Protein AF-A0A2D8NN40-F1 (afdb_monomer_lite)

Foldseek 3Di:
DDDDDDWDFDWDDDPNDTRRPGTPPQWAQAPNDTDHQVVLQVQLCVLFVQWDGKAKHDLDHNAEIEIEIEGDVVRDPDDPVVSVVVSFVSSCVVVVHPGYKYFYDHVVQFDADPVRHGDNVVVSVCQVVLNRCGPDIDPGDHRDPPDD

Structure (mmCIF, N/CA/C/O backbone):
data_AF-A0A2D8NN40-F1
#
_entry.id   AF-A0A2D8NN40-F1
#
loop_
_atom_site.group_PDB
_atom_site.id
_atom_site.type_symbol
_atom_site.label_atom_id
_atom_site.label_alt_id
_atom_site.label_comp_id
_atom_site.label_asym_id
_atom_site.label_entity_id
_atom_site.label_seq_id
_atom_site.pdbx_PDB_ins_code
_atom_site.Cartn_x
_atom_site.Cartn_y
_atom_site.Cartn_z
_atom_site.occupancy
_atom_site.B_iso_or_equiv
_atom_site.auth_seq_id
_atom_site.auth_comp_id
_atom_site.auth_asym_id
_atom_site.auth_atom_id
_atom_site.pdbx_PDB_model_num
ATOM 1 N N . PRO A 1 1 ? 12.636 -34.128 -2.731 1.00 34.22 1 PRO A N 1
ATOM 2 C CA . PRO A 1 1 ? 13.629 -33.313 -3.473 1.00 34.22 1 PRO A CA 1
ATOM 3 C C . PRO A 1 1 ? 13.048 -31.946 -3.887 1.00 34.22 1 PRO A C 1
ATOM 5 O O . PRO A 1 1 ? 12.308 -31.845 -4.862 1.00 34.22 1 PRO A O 1
ATOM 8 N N . MET A 1 2 ? 13.333 -30.906 -3.093 1.00 30.39 2 MET A N 1
ATOM 9 C CA . MET A 1 2 ? 12.904 -29.524 -3.343 1.00 30.39 2 MET A CA 1
ATOM 10 C C . MET A 1 2 ? 13.614 -28.964 -4.583 1.00 30.39 2 MET A C 1
ATOM 12 O O . MET A 1 2 ? 14.841 -28.893 -4.625 1.00 30.39 2 MET A O 1
ATOM 16 N N . LYS A 1 3 ? 12.843 -28.568 -5.602 1.00 30.02 3 LYS A N 1
ATOM 17 C CA . LYS A 1 3 ? 13.363 -27.847 -6.770 1.00 30.02 3 LYS A CA 1
ATOM 18 C C . LYS A 1 3 ? 13.774 -26.436 -6.344 1.00 30.02 3 LYS A C 1
ATOM 20 O O . LYS A 1 3 ? 12.952 -25.670 -5.849 1.00 30.02 3 LYS A O 1
ATOM 25 N N . ALA A 1 4 ? 15.042 -26.100 -6.562 1.00 35.88 4 ALA A N 1
ATOM 26 C CA . ALA A 1 4 ? 15.578 -24.762 -6.361 1.00 35.88 4 ALA A CA 1
ATOM 27 C C . ALA A 1 4 ? 14.834 -23.751 -7.252 1.00 35.88 4 ALA A C 1
ATOM 29 O O . ALA A 1 4 ? 14.920 -23.799 -8.481 1.00 35.88 4 ALA A O 1
ATOM 30 N N . ALA A 1 5 ? 14.094 -22.832 -6.632 1.00 35.44 5 ALA A N 1
ATOM 31 C CA . ALA A 1 5 ? 13.450 -21.730 -7.328 1.00 35.44 5 ALA A CA 1
ATOM 32 C C . ALA A 1 5 ? 14.521 -20.708 -7.740 1.00 35.44 5 ALA A C 1
ATOM 34 O O . ALA A 1 5 ? 14.977 -19.903 -6.929 1.00 35.44 5 ALA A O 1
ATOM 35 N N . ARG A 1 6 ? 14.932 -20.734 -9.011 1.00 36.28 6 ARG A N 1
ATOM 36 C CA . ARG A 1 6 ? 15.748 -19.662 -9.593 1.00 36.28 6 ARG A CA 1
ATOM 37 C C . ARG A 1 6 ? 14.922 -18.369 -9.607 1.00 36.28 6 ARG A C 1
ATOM 39 O O . ARG A 1 6 ? 13.770 -18.350 -10.048 1.00 36.28 6 ARG A O 1
ATOM 46 N N . ASN A 1 7 ? 15.493 -17.304 -9.053 1.00 39.12 7 ASN A N 1
ATOM 47 C CA . ASN A 1 7 ? 14.887 -15.978 -9.005 1.00 39.12 7 ASN A CA 1
ATOM 48 C C . ASN A 1 7 ? 15.462 -15.150 -10.151 1.00 39.12 7 ASN A C 1
ATOM 50 O O . ASN A 1 7 ? 16.616 -14.740 -10.092 1.00 39.12 7 ASN A O 1
ATOM 54 N N . TYR A 1 8 ? 14.659 -14.934 -11.189 1.00 39.56 8 TYR A N 1
ATOM 55 C CA . TYR A 1 8 ? 15.012 -14.077 -12.314 1.00 39.56 8 TYR A CA 1
ATOM 56 C C . TYR A 1 8 ? 14.520 -12.653 -12.024 1.00 39.56 8 TYR A C 1
ATOM 58 O O . TYR A 1 8 ? 13.339 -12.439 -11.737 1.00 39.56 8 TYR A O 1
ATOM 66 N N . CYS A 1 9 ? 15.439 -11.692 -12.054 1.00 35.41 9 CYS A N 1
ATOM 67 C CA . CYS A 1 9 ? 15.133 -10.265 -12.071 1.00 35.41 9 CYS A CA 1
ATOM 68 C C . CYS A 1 9 ? 15.255 -9.783 -13.517 1.00 35.41 9 CYS A C 1
ATOM 70 O O . CYS A 1 9 ? 16.209 -10.155 -14.198 1.00 35.41 9 CYS A O 1
ATOM 72 N N . THR A 1 10 ? 14.319 -8.957 -13.972 1.00 45.50 10 THR A N 1
ATOM 73 C CA . THR A 1 10 ? 14.486 -8.205 -15.217 1.00 45.50 10 THR A CA 1
ATOM 74 C C . THR A 1 10 ? 15.433 -7.055 -14.908 1.00 45.50 10 THR A C 1
ATOM 76 O O . THR A 1 10 ? 15.272 -6.379 -13.889 1.00 45.50 10 THR A O 1
ATOM 79 N N . ALA A 1 11 ? 16.470 -6.885 -15.718 1.00 45.59 11 ALA A N 1
ATOM 80 C CA . ALA A 1 11 ? 17.392 -5.779 -15.563 1.00 45.59 11 ALA A CA 1
ATOM 81 C C . ALA A 1 11 ? 17.831 -5.256 -16.930 1.00 45.59 11 ALA A C 1
ATOM 83 O O . ALA A 1 11 ? 18.057 -6.044 -17.847 1.00 45.59 11 ALA A O 1
ATOM 84 N N . ALA A 1 12 ? 17.919 -3.937 -17.055 1.00 45.72 12 ALA A N 1
ATOM 85 C CA . ALA A 1 12 ? 18.441 -3.245 -18.222 1.00 45.72 12 ALA A CA 1
ATOM 86 C C . ALA A 1 12 ? 19.842 -2.710 -17.898 1.00 45.72 12 ALA A C 1
ATOM 88 O O . ALA A 1 12 ? 20.079 -2.240 -16.787 1.00 45.72 12 ALA A O 1
ATOM 89 N N . PHE A 1 13 ? 20.766 -2.795 -18.853 1.00 39.00 13 PHE A N 1
ATOM 90 C CA . PHE A 1 13 ? 22.062 -2.126 -18.764 1.00 39.00 13 PHE A CA 1
ATOM 91 C C . PHE A 1 13 ? 21.968 -0.776 -19.472 1.00 39.00 13 PHE A C 1
ATOM 93 O O . PHE A 1 13 ? 21.621 -0.737 -20.653 1.00 39.00 13 PHE A O 1
ATOM 100 N N . LEU A 1 14 ? 22.292 0.304 -18.766 1.00 41.16 14 LEU A N 1
ATOM 101 C CA . LEU A 1 14 ? 22.484 1.636 -19.339 1.00 41.16 14 LEU A CA 1
ATOM 102 C C . LEU A 1 14 ? 23.793 2.192 -18.768 1.00 41.16 14 LEU A C 1
ATOM 104 O O . LEU A 1 14 ? 24.027 2.078 -17.570 1.00 41.16 14 LEU A O 1
ATOM 108 N N . ASP A 1 15 ? 24.681 2.690 -19.629 1.00 43.00 15 ASP A N 1
ATOM 109 C CA . ASP A 1 15 ? 25.957 3.326 -19.254 1.00 43.00 15 ASP A CA 1
ATOM 110 C C . ASP A 1 15 ? 26.834 2.551 -18.246 1.00 43.00 15 ASP A C 1
ATOM 112 O O . ASP A 1 15 ? 27.536 3.123 -17.419 1.00 43.00 15 ASP A O 1
ATOM 116 N N . GLY A 1 16 ? 26.829 1.216 -18.331 1.00 50.41 16 GLY A N 1
ATOM 117 C CA . GLY A 1 16 ? 27.644 0.350 -17.471 1.00 50.41 16 GLY A CA 1
ATOM 118 C C . GLY A 1 16 ? 27.022 0.019 -16.110 1.00 50.41 16 GLY A C 1
ATOM 119 O O . GLY A 1 16 ? 27.623 -0.738 -15.348 1.00 50.41 16 GLY A O 1
ATOM 120 N N . GLU A 1 17 ? 25.808 0.496 -15.829 1.00 35.69 17 GLU A N 1
ATOM 121 C CA . GLU A 1 17 ? 25.074 0.207 -14.596 1.00 35.69 17 GLU A CA 1
ATOM 122 C C . GLU A 1 17 ? 23.866 -0.716 -14.841 1.00 35.69 17 GLU A C 1
ATOM 124 O O . GLU A 1 17 ? 23.180 -0.649 -15.865 1.00 35.69 17 GLU A O 1
ATOM 129 N N . LEU A 1 18 ? 23.621 -1.627 -13.890 1.00 42.78 18 LEU A N 1
ATOM 130 C CA . LEU A 1 18 ? 22.531 -2.605 -13.932 1.00 42.78 18 LEU A CA 1
ATOM 131 C C . LEU A 1 18 ? 21.276 -2.037 -13.256 1.00 42.78 18 LEU A C 1
ATOM 133 O O . LEU A 1 18 ? 21.161 -2.037 -12.028 1.00 42.78 18 LEU A O 1
ATOM 137 N N . TYR A 1 19 ? 20.288 -1.648 -14.053 1.00 45.50 19 TYR A N 1
ATOM 138 C CA . TYR A 1 19 ? 18.987 -1.190 -13.578 1.00 45.50 19 TYR A CA 1
ATOM 139 C C . TYR A 1 19 ? 18.046 -2.381 -13.430 1.00 45.50 19 TYR A C 1
ATOM 141 O O . TYR A 1 19 ? 17.581 -2.936 -14.419 1.00 45.50 19 TYR A O 1
ATOM 149 N N . VAL A 1 20 ? 17.743 -2.799 -12.200 1.00 49.88 20 VAL A N 1
ATOM 150 C CA . VAL A 1 20 ? 16.759 -3.866 -11.945 1.00 49.88 20 VAL A CA 1
ATOM 151 C C . VAL A 1 20 ? 15.345 -3.309 -12.145 1.00 49.88 20 VAL A C 1
ATOM 153 O O . VAL A 1 20 ? 14.817 -2.640 -11.263 1.00 49.88 20 VAL A O 1
ATOM 156 N N . THR A 1 21 ? 14.708 -3.619 -13.275 1.00 49.00 21 THR A N 1
ATOM 157 C CA . THR A 1 21 ? 13.381 -3.114 -13.688 1.00 49.00 21 THR A CA 1
ATOM 158 C C . THR A 1 21 ? 12.205 -3.921 -13.118 1.00 49.00 21 THR A C 1
ATOM 160 O O . THR A 1 21 ? 11.082 -3.851 -13.605 1.00 49.00 21 THR A O 1
ATOM 163 N N . GLY A 1 22 ? 12.438 -4.675 -12.043 1.00 46.22 22 GLY A N 1
ATOM 164 C CA . GLY A 1 22 ? 11.414 -5.457 -11.348 1.00 46.22 22 GLY A CA 1
ATOM 165 C C . GLY A 1 22 ? 11.564 -6.965 -11.550 1.00 46.22 22 GLY A C 1
ATOM 166 O O . GLY A 1 22 ? 12.142 -7.454 -12.522 1.00 46.22 22 GLY A O 1
ATOM 167 N N . ARG A 1 23 ? 11.084 -7.736 -10.570 1.00 52.59 23 ARG A N 1
ATOM 168 C CA . ARG A 1 23 ? 11.070 -9.201 -10.623 1.00 52.59 23 ARG A CA 1
ATOM 169 C C . ARG A 1 23 ? 9.891 -9.656 -11.473 1.00 52.59 23 ARG A C 1
ATOM 171 O O . ARG A 1 23 ? 8.762 -9.270 -11.200 1.00 52.59 23 ARG A O 1
ATOM 178 N N . LEU A 1 24 ? 10.143 -10.576 -12.404 1.00 41.94 24 LEU A N 1
ATOM 179 C CA . LEU A 1 24 ? 9.131 -11.225 -13.255 1.00 41.94 24 LEU A CA 1
ATOM 180 C C . LEU A 1 24 ? 7.980 -11.886 -12.454 1.00 41.94 24 LEU A C 1
ATOM 182 O O . LEU A 1 24 ? 6.966 -12.264 -13.024 1.00 41.94 24 LEU A O 1
ATOM 186 N N . LYS A 1 25 ? 8.147 -12.057 -11.135 1.00 53.97 25 LYS A N 1
ATOM 187 C CA . LYS A 1 25 ? 7.192 -12.700 -10.221 1.00 53.97 25 LYS A CA 1
ATOM 188 C C . LYS A 1 25 ? 6.239 -11.740 -9.494 1.00 53.97 25 LYS A C 1
ATOM 190 O O . LYS A 1 25 ? 5.379 -12.237 -8.780 1.00 53.97 25 LYS A O 1
ATOM 195 N N . ASP A 1 26 ? 6.384 -10.422 -9.651 1.00 62.94 26 ASP A N 1
ATOM 196 C CA . ASP A 1 26 ? 5.588 -9.439 -8.894 1.00 62.94 26 ASP A CA 1
ATOM 197 C C . ASP A 1 26 ? 4.521 -8.726 -9.752 1.00 62.94 26 ASP A C 1
ATOM 199 O O . ASP A 1 26 ? 3.921 -7.766 -9.288 1.00 62.94 26 ASP A O 1
ATOM 203 N N . VAL A 1 27 ? 4.274 -9.159 -10.995 1.00 78.00 27 VAL A N 1
ATOM 204 C CA . VAL A 1 27 ? 3.197 -8.602 -11.836 1.00 78.00 27 VAL A CA 1
ATOM 205 C C . VAL A 1 27 ? 1.853 -9.175 -11.392 1.00 78.00 27 VAL A C 1
ATOM 207 O O . VAL A 1 27 ? 1.680 -10.391 -11.351 1.00 78.00 27 VAL A O 1
ATOM 210 N N . ILE A 1 28 ? 0.902 -8.294 -11.101 1.00 81.88 28 ILE A N 1
ATOM 211 C CA . ILE A 1 28 ? -0.492 -8.642 -10.829 1.00 81.88 28 ILE A CA 1
ATOM 212 C C . ILE A 1 28 ? -1.198 -8.799 -12.175 1.00 81.88 28 ILE A C 1
ATOM 214 O O . ILE A 1 28 ? -1.164 -7.882 -12.996 1.00 81.88 28 ILE A O 1
ATOM 218 N N . ILE A 1 29 ? -1.826 -9.951 -12.416 1.00 81.81 29 ILE A N 1
ATOM 219 C CA . ILE A 1 29 ? -2.579 -10.196 -13.651 1.00 81.81 29 ILE A CA 1
ATOM 220 C C . ILE A 1 29 ? -4.064 -10.098 -13.325 1.00 81.81 29 ILE A C 1
ATOM 222 O O . ILE A 1 29 ? -4.672 -11.042 -12.824 1.00 81.81 29 ILE A O 1
ATOM 226 N N . LEU A 1 30 ? -4.662 -8.955 -13.651 1.00 82.25 30 LEU A N 1
ATOM 227 C CA . LEU A 1 30 ? -6.066 -8.681 -13.376 1.00 82.25 30 LEU A CA 1
ATOM 228 C C . LEU A 1 30 ? -6.829 -8.531 -14.689 1.00 82.25 30 LEU A C 1
ATOM 230 O O . LEU A 1 30 ? -6.554 -7.626 -15.476 1.00 82.25 30 LEU A O 1
ATOM 234 N N . ARG A 1 31 ? -7.786 -9.433 -14.944 1.00 78.94 31 ARG A N 1
ATOM 235 C CA . ARG A 1 31 ? -8.612 -9.437 -16.172 1.00 78.94 31 ARG A CA 1
ATOM 236 C C . ARG A 1 31 ? -7.780 -9.367 -17.469 1.00 78.94 31 ARG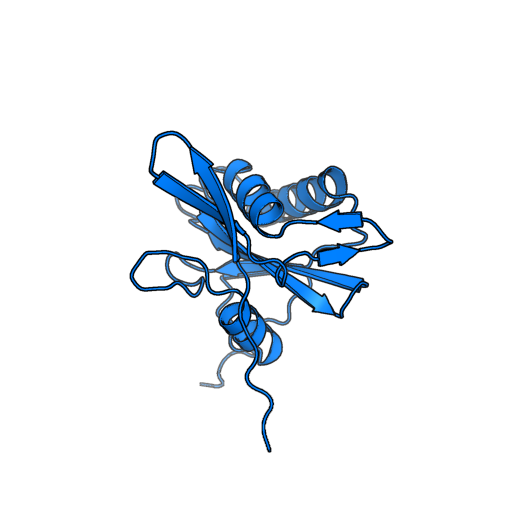 A C 1
ATOM 238 O O . ARG A 1 31 ? -8.142 -8.671 -18.412 1.00 78.94 31 ARG A O 1
ATOM 245 N N . GLY A 1 32 ? -6.643 -10.066 -17.505 1.00 78.94 32 GLY A N 1
ATOM 246 C CA . GLY A 1 32 ? -5.743 -10.092 -18.665 1.00 78.94 32 GLY A CA 1
ATOM 247 C C . GLY A 1 32 ? -4.847 -8.857 -18.822 1.00 78.94 32 GLY A C 1
ATOM 248 O O . GLY A 1 32 ? -4.155 -8.745 -19.831 1.00 78.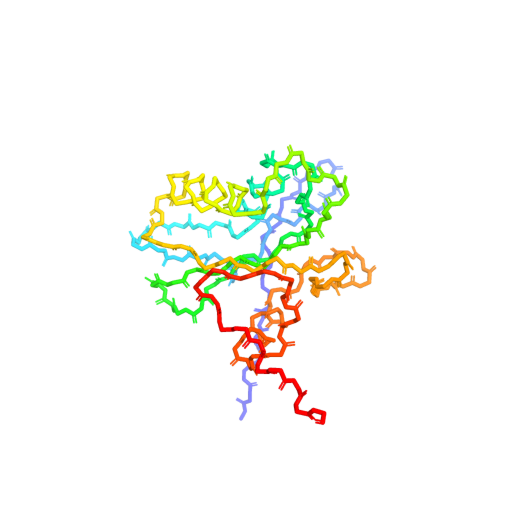94 32 GLY A O 1
ATOM 249 N N . ARG A 1 33 ? -4.829 -7.942 -17.842 1.00 82.69 33 ARG A N 1
ATOM 250 C CA . ARG A 1 33 ? -3.914 -6.795 -17.797 1.00 82.69 33 ARG A CA 1
ATOM 251 C C . ARG A 1 33 ? -2.813 -7.024 -16.773 1.00 82.69 33 ARG A C 1
ATOM 253 O O . ARG A 1 33 ? -3.077 -7.483 -15.664 1.00 82.69 33 ARG A O 1
ATOM 260 N N . ASN A 1 34 ? -1.596 -6.652 -17.154 1.00 87.31 34 ASN A N 1
ATOM 261 C CA . ASN A 1 34 ? -0.441 -6.636 -16.267 1.00 87.31 34 ASN A CA 1
ATOM 262 C C . ASN A 1 34 ? -0.437 -5.325 -15.482 1.00 87.31 34 ASN A C 1
ATOM 264 O O . ASN A 1 34 ? -0.394 -4.250 -16.077 1.00 87.31 34 ASN A O 1
ATOM 268 N N . ILE A 1 35 ? -0.481 -5.423 -14.159 1.00 89.00 35 ILE A N 1
ATOM 269 C CA . ILE A 1 35 ? -0.405 -4.295 -13.237 1.00 89.00 35 ILE A CA 1
ATOM 270 C C . ILE A 1 35 ? 0.864 -4.465 -12.409 1.00 89.00 35 ILE A C 1
ATOM 272 O O . ILE A 1 35 ? 1.064 -5.496 -11.762 1.00 89.00 35 ILE A O 1
ATOM 276 N N . HIS A 1 36 ? 1.737 -3.461 -12.439 1.00 91.00 36 HIS A N 1
ATOM 277 C CA . HIS A 1 36 ? 2.948 -3.452 -11.630 1.00 91.00 36 HIS A CA 1
ATOM 278 C C . HIS A 1 36 ? 2.632 -2.827 -10.266 1.00 91.00 36 HIS A C 1
ATOM 280 O O . HIS A 1 36 ? 2.229 -1.666 -10.209 1.00 91.00 36 HIS A O 1
ATOM 286 N N . PRO A 1 37 ? 2.821 -3.547 -9.147 1.00 92.19 37 PRO A N 1
ATOM 287 C CA . PRO A 1 37 ? 2.549 -3.012 -7.816 1.00 92.19 37 PRO A CA 1
ATOM 288 C C . PRO A 1 37 ? 3.294 -1.712 -7.505 1.00 92.19 37 PRO A C 1
ATOM 290 O O . PRO A 1 37 ? 2.773 -0.868 -6.790 1.00 92.19 37 PRO A O 1
ATOM 293 N N . GLN A 1 38 ? 4.498 -1.536 -8.059 1.00 90.88 38 GLN A N 1
ATOM 294 C CA . GLN A 1 38 ? 5.288 -0.313 -7.897 1.00 90.88 38 GLN A CA 1
ATOM 295 C C . GLN A 1 38 ? 4.572 0.925 -8.451 1.00 90.88 38 GLN A C 1
ATOM 297 O O . GLN A 1 38 ? 4.751 2.020 -7.916 1.00 90.88 38 GLN A O 1
ATOM 302 N N . ASP A 1 39 ? 3.769 0.754 -9.503 1.00 94.31 39 ASP A N 1
ATOM 303 C CA . ASP A 1 39 ? 3.005 1.844 -10.105 1.00 94.31 39 ASP A CA 1
ATOM 304 C C . ASP A 1 39 ? 1.859 2.260 -9.179 1.00 94.31 39 ASP A C 1
ATOM 306 O O . ASP A 1 39 ? 1.626 3.454 -9.011 1.00 94.31 39 ASP A O 1
ATOM 310 N N . ILE A 1 40 ? 1.192 1.292 -8.531 1.00 95.94 40 ILE A N 1
ATOM 311 C CA . ILE A 1 40 ? 0.171 1.557 -7.502 1.00 95.94 40 ILE A CA 1
ATOM 312 C C . ILE A 1 40 ? 0.804 2.299 -6.323 1.00 95.94 40 ILE A C 1
ATOM 314 O O . ILE A 1 40 ? 0.282 3.329 -5.908 1.00 95.94 40 ILE A O 1
ATOM 318 N N . ASP A 1 41 ? 1.946 1.816 -5.824 1.00 95.69 41 ASP A N 1
ATOM 319 C CA . ASP A 1 41 ? 2.650 2.439 -4.695 1.00 95.69 41 ASP A CA 1
ATOM 320 C C . ASP A 1 41 ? 3.006 3.901 -5.001 1.00 95.69 41 ASP A C 1
ATOM 322 O O . ASP A 1 41 ? 2.804 4.790 -4.178 1.00 95.69 41 ASP A O 1
ATOM 326 N N . SER A 1 42 ? 3.512 4.148 -6.212 1.00 95.81 42 SER A N 1
ATOM 327 C CA . SER A 1 42 ? 3.960 5.471 -6.650 1.00 95.81 42 SER A CA 1
ATOM 328 C C . SER A 1 42 ? 2.788 6.414 -6.928 1.00 95.81 42 SER A C 1
ATOM 330 O O . SER A 1 42 ? 2.869 7.597 -6.607 1.00 95.81 42 SER A O 1
ATOM 332 N N . ALA A 1 43 ? 1.689 5.910 -7.500 1.00 97.38 43 ALA A N 1
ATOM 333 C CA . ALA A 1 43 ? 0.462 6.680 -7.690 1.00 97.38 43 ALA A CA 1
ATOM 334 C C . ALA A 1 43 ? -0.157 7.090 -6.347 1.00 97.38 43 ALA A C 1
ATOM 336 O O . ALA A 1 43 ? -0.541 8.244 -6.183 1.00 97.38 43 ALA A O 1
ATOM 337 N N . ALA A 1 44 ? -0.188 6.171 -5.379 1.00 97.75 44 ALA A N 1
ATOM 338 C CA . ALA A 1 44 ? -0.692 6.438 -4.039 1.00 97.75 44 ALA A CA 1
ATOM 339 C C . ALA A 1 44 ? 0.153 7.487 -3.301 1.00 97.75 44 ALA A C 1
ATOM 341 O O . ALA A 1 44 ? -0.388 8.465 -2.793 1.00 97.75 44 ALA A O 1
ATOM 342 N N . ALA A 1 45 ? 1.480 7.328 -3.298 1.00 96.94 45 ALA A N 1
ATOM 343 C CA . ALA A 1 45 ? 2.394 8.276 -2.657 1.00 96.94 45 ALA A CA 1
ATOM 344 C C . ALA A 1 45 ? 2.339 9.682 -3.285 1.00 96.94 45 ALA A C 1
ATOM 346 O O . ALA A 1 45 ? 2.548 10.681 -2.607 1.00 96.94 45 ALA A O 1
ATOM 347 N N . ALA A 1 46 ? 2.044 9.783 -4.585 1.00 97.44 46 ALA A N 1
ATOM 348 C CA . ALA A 1 46 ? 1.940 11.067 -5.276 1.00 97.44 46 ALA A CA 1
ATOM 349 C C . ALA A 1 46 ? 0.631 11.828 -4.987 1.00 97.44 46 ALA A C 1
ATOM 351 O O . ALA A 1 46 ? 0.540 13.010 -5.315 1.00 97.44 46 ALA A O 1
ATOM 352 N N . LEU A 1 47 ? -0.383 11.173 -4.409 1.00 97.25 47 LEU A N 1
ATOM 353 C CA . LEU A 1 47 ? -1.708 11.767 -4.217 1.00 97.25 47 LEU A CA 1
ATOM 354 C C . LEU A 1 47 ? -1.741 12.815 -3.097 1.00 97.25 47 LEU A C 1
ATOM 356 O O . LEU A 1 47 ? -2.520 13.768 -3.164 1.00 97.25 47 LEU A O 1
ATOM 360 N N . SER A 1 48 ? -0.925 12.631 -2.058 1.00 97.38 48 SER A N 1
ATOM 361 C CA . SER A 1 48 ? -0.904 13.493 -0.878 1.00 97.38 48 SER A CA 1
ATOM 362 C C . SER A 1 48 ? 0.474 13.474 -0.216 1.00 97.38 48 SER A C 1
ATOM 364 O O . SER A 1 48 ? 1.062 12.399 -0.105 1.00 97.38 48 SER A O 1
ATOM 366 N N . PRO A 1 49 ? 0.976 14.615 0.295 1.00 96.75 49 PRO A N 1
ATOM 367 C CA . PRO A 1 49 ? 2.216 14.647 1.075 1.00 96.75 49 PRO A CA 1
ATOM 368 C C . PRO A 1 49 ? 2.133 13.825 2.371 1.00 96.75 49 PRO A C 1
ATOM 370 O O . PRO A 1 49 ? 3.167 13.470 2.927 1.00 96.75 49 PRO A O 1
ATOM 373 N N . ALA A 1 50 ? 0.921 13.505 2.836 1.00 97.50 50 ALA A N 1
ATOM 374 C CA . ALA A 1 50 ? 0.690 12.637 3.983 1.00 97.50 50 ALA A CA 1
ATOM 375 C C . ALA A 1 50 ? 0.922 11.148 3.684 1.00 97.50 50 ALA A C 1
ATOM 377 O O . ALA A 1 50 ? 0.917 10.347 4.613 1.00 97.50 50 ALA A O 1
ATOM 378 N N . LEU A 1 51 ? 1.085 10.754 2.416 1.00 98.00 51 LEU A N 1
ATOM 379 C CA . LEU A 1 51 ? 1.254 9.362 2.002 1.00 98.00 51 LEU A CA 1
ATOM 380 C C . LEU A 1 51 ? 2.710 9.080 1.623 1.00 98.00 51 LEU A C 1
ATOM 382 O O . LEU A 1 51 ? 3.322 9.790 0.829 1.00 98.00 51 LEU A O 1
ATOM 386 N N . GLY A 1 52 ? 3.262 8.018 2.203 1.00 96.12 52 GLY A N 1
ATOM 387 C CA . GLY A 1 52 ? 4.666 7.648 2.066 1.00 96.12 52 GLY A CA 1
ATOM 388 C C . GLY A 1 52 ? 4.872 6.343 1.307 1.00 96.12 52 GLY A C 1
ATOM 389 O O . GLY A 1 52 ? 4.322 6.106 0.232 1.00 96.12 52 GLY A O 1
ATOM 390 N N . VAL A 1 53 ? 5.718 5.472 1.861 1.00 96.00 53 VAL A N 1
ATOM 391 C CA . VAL A 1 53 ? 6.057 4.202 1.215 1.00 96.00 53 VAL A CA 1
ATOM 392 C C . VAL A 1 53 ? 4.849 3.267 1.202 1.00 96.00 53 VAL A C 1
ATOM 394 O O . VAL A 1 53 ? 4.276 2.972 2.247 1.00 96.00 53 VAL A O 1
ATOM 397 N N . GLY A 1 54 ? 4.506 2.766 0.014 1.00 96.75 54 GLY A N 1
ATOM 398 C CA . GLY A 1 54 ? 3.436 1.796 -0.210 1.00 96.75 54 GLY A CA 1
ATOM 399 C C . GLY A 1 54 ? 3.930 0.368 -0.451 1.00 96.75 54 GLY A C 1
ATOM 400 O O . GLY A 1 54 ? 5.073 0.127 -0.851 1.00 96.75 54 GLY A O 1
ATOM 401 N N . ALA A 1 55 ? 3.044 -0.591 -0.204 1.00 96.38 55 ALA A N 1
ATOM 402 C CA . ALA A 1 55 ? 3.176 -1.983 -0.591 1.00 96.38 55 ALA A CA 1
ATOM 403 C C . ALA A 1 55 ? 1.840 -2.512 -1.128 1.00 96.38 55 ALA A C 1
ATOM 405 O O . ALA A 1 55 ? 1.002 -2.995 -0.366 1.00 96.38 55 ALA A O 1
ATOM 406 N N . ALA A 1 56 ? 1.675 -2.470 -2.445 1.00 95.75 56 ALA A N 1
ATOM 407 C CA . ALA A 1 56 ? 0.568 -3.097 -3.148 1.00 95.75 56 ALA A CA 1
ATOM 408 C C . ALA A 1 56 ? 0.827 -4.593 -3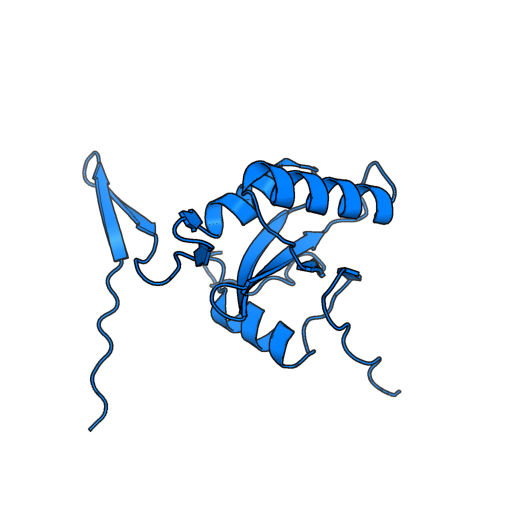.395 1.00 95.75 56 ALA A C 1
ATOM 410 O O . ALA A 1 56 ? 1.952 -5.003 -3.704 1.00 95.75 56 ALA A O 1
ATOM 411 N N . PHE A 1 57 ? -0.204 -5.425 -3.256 1.00 92.75 57 PHE A N 1
ATOM 412 C CA . PHE A 1 57 ? -0.150 -6.871 -3.505 1.00 92.75 57 PHE A CA 1
ATOM 413 C C . PHE A 1 57 ? -1.550 -7.470 -3.707 1.00 92.75 57 PHE A C 1
ATOM 415 O O . PHE A 1 57 ? -2.553 -6.891 -3.299 1.00 92.75 57 PHE A O 1
ATOM 422 N N . GLU A 1 58 ? -1.632 -8.660 -4.307 1.00 90.00 58 GLU A N 1
ATOM 423 C CA . GLU A 1 58 ? -2.885 -9.426 -4.356 1.00 90.00 58 GLU A CA 1
ATOM 424 C C . GLU A 1 58 ? -3.214 -10.038 -2.985 1.00 90.00 58 GLU A C 1
ATOM 426 O O . GLU A 1 58 ? -2.365 -10.687 -2.363 1.00 90.00 58 GLU A O 1
ATOM 431 N N . LEU A 1 59 ? -4.459 -9.864 -2.541 1.00 84.62 59 LEU A N 1
ATOM 432 C CA . LEU A 1 59 ? -5.067 -10.635 -1.452 1.00 84.62 59 LEU A CA 1
ATOM 433 C C . LEU A 1 59 ? -5.576 -11.979 -1.969 1.00 84.62 59 LEU A C 1
ATOM 435 O O . LEU A 1 59 ? -5.302 -13.021 -1.378 1.00 84.62 59 LEU A O 1
ATOM 439 N N . GLU A 1 60 ? -6.275 -11.932 -3.100 1.00 79.31 60 GLU A N 1
ATOM 440 C CA . GLU A 1 60 ? -6.844 -13.084 -3.783 1.00 79.31 60 GLU A CA 1
ATOM 441 C C . GLU A 1 60 ? -6.491 -12.999 -5.266 1.00 79.31 60 GLU A C 1
ATOM 443 O O . GLU A 1 60 ? -6.724 -11.974 -5.918 1.00 79.31 60 GLU A O 1
ATOM 448 N N . THR A 1 61 ? -5.881 -14.068 -5.778 1.00 73.94 61 THR A N 1
ATOM 449 C CA . THR A 1 61 ? -5.280 -14.098 -7.112 1.00 73.94 61 THR A CA 1
ATOM 450 C C . THR A 1 61 ? -6.294 -13.746 -8.193 1.00 73.94 61 THR A C 1
ATOM 452 O O . THR A 1 61 ? -7.323 -14.406 -8.329 1.00 73.94 61 THR A O 1
ATOM 455 N N . GLY A 1 62 ? -5.993 -12.706 -8.977 1.00 68.31 62 GLY A N 1
ATOM 456 C CA . GLY A 1 62 ? -6.848 -12.252 -10.073 1.00 68.31 62 GLY A CA 1
ATOM 457 C C . GLY A 1 62 ? -8.186 -11.634 -9.651 1.00 68.31 62 GLY A C 1
ATOM 458 O O . GLY A 1 62 ? -9.034 -11.410 -10.518 1.00 68.31 62 GLY A O 1
ATOM 459 N N . GLN A 1 63 ? -8.395 -11.355 -8.360 1.00 72.69 63 GLN A N 1
ATOM 460 C CA . GLN A 1 63 ? -9.656 -10.802 -7.860 1.00 72.69 63 GLN A CA 1
ATOM 461 C C . GLN A 1 63 ? -9.480 -9.522 -7.053 1.00 72.69 63 GLN A C 1
ATOM 463 O O . GLN A 1 63 ? -10.138 -8.525 -7.355 1.00 72.69 63 GLN A O 1
ATOM 468 N N . ARG A 1 64 ? -8.610 -9.532 -6.037 1.00 84.00 64 ARG A N 1
ATOM 469 C CA . ARG A 1 64 ? -8.582 -8.468 -5.028 1.00 84.00 64 ARG A CA 1
ATOM 470 C C . ARG A 1 64 ? -7.168 -7.991 -4.737 1.00 84.00 64 ARG A C 1
ATOM 472 O O . ARG A 1 64 ? -6.305 -8.787 -4.370 1.00 84.00 64 ARG A O 1
ATOM 479 N N . ILE A 1 65 ? -6.956 -6.684 -4.858 1.00 92.19 65 ILE A N 1
ATOM 480 C CA . ILE A 1 65 ? -5.690 -6.013 -4.547 1.00 92.19 65 ILE A CA 1
ATOM 481 C C . ILE A 1 65 ? -5.822 -5.303 -3.199 1.00 92.19 65 ILE A C 1
ATOM 483 O O . ILE A 1 65 ? -6.878 -4.756 -2.882 1.00 92.19 65 ILE A O 1
ATOM 487 N N . ALA A 1 66 ? -4.744 -5.307 -2.422 1.00 95.25 66 ALA A N 1
ATOM 488 C CA . ALA A 1 66 ? -4.574 -4.450 -1.261 1.00 95.25 66 ALA A CA 1
ATOM 489 C C . ALA A 1 66 ? -3.385 -3.509 -1.446 1.00 95.25 66 ALA A C 1
ATOM 491 O O . ALA A 1 66 ? -2.392 -3.876 -2.076 1.00 95.25 66 ALA A O 1
ATOM 492 N N . LEU A 1 67 ? -3.483 -2.333 -0.836 1.00 97.69 67 LEU A N 1
ATOM 493 C CA . LEU A 1 67 ? -2.402 -1.386 -0.625 1.00 97.69 67 LEU A CA 1
ATOM 494 C C . LEU A 1 67 ? -2.253 -1.147 0.878 1.00 97.69 67 LEU A C 1
ATOM 496 O O . LEU A 1 67 ? -3.191 -0.718 1.544 1.00 97.69 67 LEU A O 1
ATOM 500 N N . VAL A 1 68 ? -1.052 -1.382 1.399 1.00 98.00 68 VAL A N 1
ATOM 501 C CA . VAL A 1 68 ? -0.653 -0.875 2.717 1.00 98.00 68 VAL A CA 1
ATOM 502 C C . VAL A 1 68 ? 0.307 0.282 2.500 1.00 98.00 68 VAL A C 1
ATOM 504 O O . VAL A 1 68 ? 1.295 0.102 1.792 1.00 98.00 68 VAL A O 1
ATOM 507 N N . ILE A 1 69 ? 0.032 1.449 3.075 1.00 98.38 69 ILE A N 1
ATOM 508 C CA . ILE A 1 69 ? 0.819 2.662 2.838 1.00 98.38 69 ILE A CA 1
ATOM 509 C C . ILE A 1 69 ? 1.079 3.426 4.133 1.00 98.38 69 ILE A C 1
ATOM 511 O O . ILE A 1 69 ? 0.217 3.509 5.008 1.00 98.38 69 ILE A O 1
ATOM 515 N N . GLU A 1 70 ? 2.299 3.943 4.270 1.00 98.19 70 GLU A N 1
ATOM 516 C CA . GLU A 1 70 ? 2.666 4.819 5.382 1.00 98.19 70 GLU A CA 1
ATOM 517 C C . GLU A 1 70 ? 1.869 6.127 5.309 1.00 98.19 70 GLU A C 1
ATOM 519 O O . GLU A 1 70 ? 1.737 6.714 4.235 1.00 98.19 70 GLU A O 1
ATOM 524 N N . TYR A 1 71 ? 1.357 6.570 6.452 1.00 98.31 71 TYR A N 1
ATOM 525 C CA . TYR A 1 71 ? 0.541 7.765 6.601 1.00 98.31 71 TYR A CA 1
ATOM 526 C C . TYR A 1 71 ? 1.072 8.646 7.734 1.00 98.31 71 TYR A C 1
ATOM 528 O O . TYR A 1 71 ? 1.338 8.155 8.836 1.00 98.31 71 TYR A O 1
ATOM 536 N N . ASP A 1 72 ? 1.200 9.941 7.451 1.00 97.38 72 ASP A N 1
ATOM 537 C CA . ASP A 1 72 ? 1.551 10.980 8.414 1.00 97.38 72 ASP A CA 1
ATOM 538 C C . ASP A 1 72 ? 0.370 11.955 8.602 1.00 97.38 72 ASP A C 1
ATOM 540 O O . ASP A 1 72 ? 0.107 12.780 7.719 1.00 97.38 72 ASP A O 1
ATOM 544 N N . PRO A 1 73 ? -0.355 11.885 9.735 1.00 94.69 73 PRO A N 1
ATOM 545 C CA . PRO A 1 73 ? -1.495 12.759 9.992 1.00 94.69 73 PRO A CA 1
ATOM 546 C C . PRO A 1 73 ? -1.109 14.230 10.184 1.00 94.69 73 PRO A C 1
ATOM 548 O O . PRO A 1 73 ? -1.970 15.088 10.017 1.00 94.69 73 PRO A O 1
ATOM 551 N N . GLU A 1 74 ? 0.146 14.556 10.515 1.00 95.75 74 GLU A N 1
ATOM 552 C CA . GLU A 1 74 ? 0.582 15.954 10.664 1.00 95.75 74 GLU A CA 1
ATOM 553 C C . GLU A 1 74 ? 0.712 16.658 9.308 1.00 95.75 74 GLU A C 1
ATOM 555 O O . GLU A 1 74 ? 0.561 17.876 9.209 1.00 95.75 74 GLU A O 1
ATOM 560 N N . LEU A 1 75 ? 0.958 15.882 8.252 1.00 95.62 75 LEU A N 1
ATOM 561 C CA . LEU A 1 75 ? 1.021 16.355 6.870 1.00 95.62 75 LEU A CA 1
ATOM 562 C C . LEU A 1 75 ? -0.335 16.267 6.158 1.00 95.62 75 LEU A C 1
ATOM 564 O O . LEU A 1 75 ? -0.458 16.693 5.005 1.00 95.62 75 LEU A O 1
ATOM 568 N N . ALA A 1 76 ? -1.355 15.717 6.822 1.00 92.38 76 ALA A N 1
ATOM 569 C CA . ALA A 1 76 ? -2.699 15.636 6.281 1.00 92.38 76 ALA A CA 1
ATOM 570 C C . ALA A 1 76 ? -3.353 17.026 6.286 1.00 92.38 76 ALA A C 1
ATOM 572 O O . ALA A 1 76 ? -3.600 17.628 7.328 1.00 92.38 76 ALA A O 1
ATOM 573 N N . GLY A 1 77 ? -3.643 17.546 5.093 1.00 92.56 77 GLY A N 1
ATOM 574 C CA . GLY A 1 77 ? -4.373 18.806 4.906 1.00 92.56 77 GLY A CA 1
ATOM 575 C C . GLY A 1 77 ? -5.896 18.641 4.857 1.00 92.56 77 GLY A C 1
ATOM 576 O O . GLY A 1 77 ? -6.604 19.608 4.588 1.00 92.56 77 GLY A O 1
ATOM 577 N N . GLU A 1 78 ? -6.398 17.422 5.057 1.00 95.50 78 GLU A N 1
ATOM 57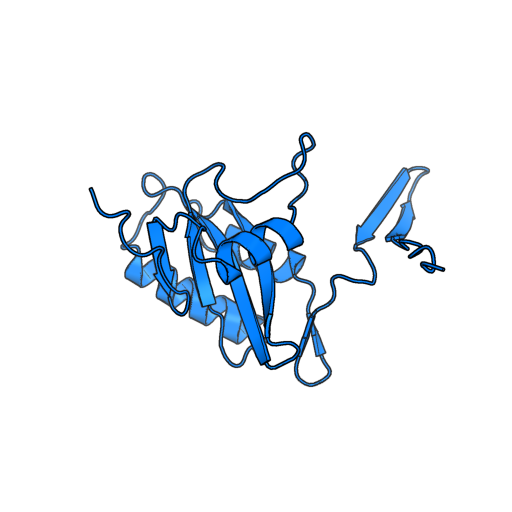8 C CA . GLU A 1 78 ? -7.808 17.052 4.921 1.00 95.50 78 GLU A CA 1
ATOM 579 C C . GLU A 1 78 ? -8.171 15.899 5.879 1.00 95.50 78 GLU A C 1
ATOM 581 O O . GLU A 1 78 ? -7.269 15.210 6.365 1.00 95.50 78 GLU A O 1
ATOM 586 N N . PRO A 1 79 ? -9.469 15.671 6.163 1.00 97.06 79 PRO A N 1
ATOM 587 C CA . PRO A 1 79 ? -9.916 14.511 6.931 1.00 97.06 79 PRO A CA 1
ATOM 588 C C . PRO A 1 79 ? -9.476 13.191 6.288 1.00 97.06 79 PRO A C 1
ATOM 590 O O . PRO A 1 79 ? -9.490 13.043 5.064 1.00 97.06 79 PRO A O 1
ATOM 593 N N . VAL A 1 80 ? -9.122 12.209 7.118 1.00 96.62 80 VAL A N 1
ATOM 594 C CA . VAL A 1 80 ? -8.598 10.918 6.647 1.00 96.62 80 VAL A CA 1
ATOM 595 C C . VAL A 1 80 ? -9.615 10.146 5.809 1.00 96.62 80 VAL A C 1
ATOM 597 O O . VAL A 1 80 ? -9.235 9.464 4.863 1.00 96.62 80 VAL A O 1
ATOM 600 N N . GLU A 1 81 ? -10.905 10.293 6.103 1.00 96.25 81 GLU A N 1
ATOM 601 C CA . GLU A 1 81 ? -11.998 9.695 5.338 1.00 96.25 81 GLU A CA 1
ATOM 602 C C . GLU A 1 81 ? -12.001 10.224 3.899 1.00 96.25 81 GLU A C 1
ATOM 604 O O . GLU A 1 81 ? -12.046 9.446 2.951 1.00 96.25 81 GLU A O 1
ATOM 609 N N . THR A 1 82 ? -11.841 11.540 3.732 1.00 97.19 82 THR A N 1
ATOM 610 C CA . THR A 1 82 ? -11.765 12.194 2.419 1.00 97.19 82 THR A CA 1
ATOM 611 C C . THR A 1 82 ? -10.506 11.785 1.654 1.00 97.19 82 THR A C 1
ATOM 613 O O . THR A 1 82 ? -10.564 11.544 0.448 1.00 97.19 82 THR A O 1
ATOM 616 N N . LEU A 1 83 ? -9.366 11.661 2.344 1.00 97.44 83 LEU A N 1
ATOM 617 C CA . LEU A 1 83 ? -8.129 11.163 1.740 1.00 97.44 83 LEU A CA 1
ATOM 618 C C . LEU A 1 83 ? -8.282 9.713 1.256 1.00 97.44 83 LEU A C 1
ATOM 620 O O . LEU A 1 83 ? -7.826 9.384 0.163 1.00 97.44 83 LEU A O 1
ATOM 624 N N . LEU A 1 84 ? -8.914 8.850 2.056 1.00 97.50 84 LEU A N 1
ATOM 625 C CA . LEU A 1 84 ? -9.151 7.445 1.722 1.00 97.50 84 LEU A CA 1
ATOM 626 C C . LEU A 1 84 ? -10.081 7.287 0.519 1.00 97.50 84 LEU A C 1
ATOM 628 O O . LEU A 1 84 ? -9.742 6.530 -0.386 1.00 97.50 84 LEU A O 1
ATOM 632 N N . GLU A 1 85 ? -11.189 8.030 0.475 1.00 96.88 85 GLU A N 1
ATOM 633 C CA . GLU A 1 85 ? -12.109 8.044 -0.672 1.00 96.88 85 GLU A CA 1
ATOM 634 C C . GLU A 1 85 ? -11.382 8.461 -1.956 1.00 96.88 85 GLU A C 1
ATOM 636 O O . GLU A 1 85 ? -11.417 7.751 -2.960 1.00 96.88 85 GLU A O 1
ATOM 641 N N . ARG A 1 86 ? -10.625 9.566 -1.910 1.00 97.31 86 ARG A N 1
ATOM 642 C CA . ARG A 1 86 ? -9.835 10.038 -3.058 1.00 97.31 86 ARG A CA 1
ATOM 643 C C . ARG A 1 86 ? -8.772 9.031 -3.490 1.00 97.31 86 ARG A C 1
ATOM 645 O O . ARG A 1 86 ? -8.514 8.891 -4.685 1.00 97.31 86 ARG A O 1
ATOM 652 N N . LEU A 1 87 ? -8.125 8.368 -2.533 1.00 97.62 87 LEU A N 1
ATOM 653 C CA . LEU A 1 87 ? -7.104 7.361 -2.804 1.00 97.62 87 LEU A CA 1
ATOM 654 C C . LEU A 1 87 ? -7.701 6.111 -3.448 1.00 97.62 87 LEU A C 1
ATOM 656 O O . LEU A 1 87 ? -7.131 5.595 -4.409 1.00 97.62 87 LEU A O 1
ATOM 660 N N . GLU A 1 88 ? -8.840 5.640 -2.950 1.00 97.00 88 GLU A N 1
ATOM 661 C CA . GLU A 1 88 ? -9.572 4.530 -3.552 1.00 97.00 88 GLU A CA 1
ATOM 662 C C . GLU A 1 88 ? -9.990 4.870 -4.987 1.00 97.00 88 GLU A C 1
ATOM 664 O O . GLU A 1 88 ? -9.644 4.124 -5.908 1.00 97.00 88 GLU A O 1
ATOM 669 N N . ASP A 1 89 ? -10.625 6.026 -5.194 1.00 97.25 89 ASP A N 1
ATOM 670 C CA . ASP A 1 89 ? -11.107 6.478 -6.501 1.00 97.25 89 ASP A CA 1
ATOM 671 C C . ASP A 1 89 ? -9.977 6.641 -7.529 1.00 97.25 89 ASP A C 1
ATOM 673 O O . ASP A 1 89 ? -10.101 6.168 -8.666 1.00 97.25 89 ASP A O 1
ATOM 677 N N . GLU A 1 90 ? -8.856 7.266 -7.147 1.00 97.62 90 GLU A N 1
ATOM 678 C CA . GLU A 1 90 ? -7.685 7.436 -8.019 1.00 97.62 90 GLU A CA 1
ATOM 679 C C . GLU A 1 90 ? -7.135 6.075 -8.456 1.00 97.62 90 GLU A C 1
ATOM 681 O O . GLU A 1 90 ? -6.928 5.837 -9.648 1.00 97.62 90 GLU A O 1
ATOM 686 N N . LEU A 1 91 ? -6.920 5.149 -7.517 1.00 96.38 91 LEU A N 1
ATOM 687 C CA . LEU A 1 91 ? -6.310 3.855 -7.824 1.00 96.38 91 LEU A CA 1
ATOM 688 C C . LEU A 1 91 ? -7.259 2.950 -8.619 1.00 96.38 91 LEU A C 1
ATOM 690 O O . LEU A 1 91 ? -6.831 2.292 -9.574 1.00 96.38 91 LEU A O 1
ATOM 694 N N . VAL A 1 92 ? -8.548 2.939 -8.273 1.00 94.81 92 VAL A N 1
ATOM 695 C CA . VAL A 1 92 ? -9.584 2.215 -9.018 1.00 94.81 92 VAL A CA 1
ATOM 696 C C . VAL A 1 92 ? -9.665 2.725 -10.449 1.00 94.81 92 VAL A C 1
ATOM 698 O O . VAL A 1 92 ? -9.605 1.922 -11.383 1.00 94.81 92 VAL A O 1
ATOM 701 N N . THR A 1 93 ? -9.723 4.042 -10.639 1.00 95.38 93 THR A N 1
ATOM 702 C CA . THR A 1 93 ? -9.855 4.657 -11.963 1.00 95.38 93 THR A CA 1
ATOM 703 C C . THR A 1 93 ? -8.597 4.439 -12.798 1.00 95.38 93 THR A C 1
ATOM 705 O O . THR A 1 93 ? -8.658 3.877 -13.897 1.00 95.38 93 THR A O 1
ATOM 708 N N . ARG A 1 94 ? -7.432 4.814 -12.262 1.00 95.50 94 ARG A N 1
ATOM 709 C CA . ARG A 1 94 ? -6.150 4.787 -12.975 1.00 95.50 94 ARG A CA 1
ATOM 710 C C . ARG A 1 94 ? -5.724 3.385 -13.385 1.00 95.50 94 ARG A C 1
ATOM 712 O O . ARG A 1 94 ? -5.214 3.192 -14.489 1.00 95.50 94 ARG A O 1
ATOM 719 N N . PHE A 1 95 ? -5.939 2.398 -12.517 1.00 92.50 95 PHE A N 1
ATOM 720 C CA . PHE A 1 95 ? -5.555 1.014 -12.789 1.00 92.50 95 PHE A CA 1
ATOM 721 C C . PHE A 1 95 ? -6.728 0.150 -13.267 1.00 92.50 95 PHE A C 1
ATOM 723 O O . PHE A 1 95 ? -6.522 -1.025 -13.574 1.00 92.50 95 PHE A O 1
ATOM 730 N N . SER A 1 96 ? -7.927 0.724 -13.425 1.00 91.00 96 SER A N 1
ATOM 731 C CA . SER A 1 96 ? -9.173 0.032 -13.801 1.00 91.00 96 SER A CA 1
ATOM 732 C C . SER A 1 96 ? -9.434 -1.204 -12.931 1.00 91.00 96 SER A C 1
ATOM 734 O O . SER A 1 96 ? -9.705 -2.303 -13.432 1.00 91.00 96 SER A O 1
ATOM 736 N N . LEU A 1 97 ? -9.277 -1.028 -11.620 1.00 89.88 97 LEU A N 1
ATOM 737 C CA . LEU A 1 97 ? -9.486 -2.078 -10.628 1.00 89.88 97 LEU A CA 1
ATOM 738 C C . LEU A 1 97 ? -10.989 -2.237 -10.360 1.00 89.88 97 LEU A C 1
ATOM 740 O O . LEU A 1 97 ? -11.729 -1.266 -10.453 1.00 89.88 97 LEU A O 1
ATOM 744 N N . PRO A 1 98 ? -11.478 -3.437 -10.018 1.00 87.62 98 PRO A N 1
ATOM 745 C CA . PRO A 1 98 ? -12.843 -3.592 -9.528 1.00 87.62 98 PRO A CA 1
ATOM 746 C C . PRO A 1 98 ? -13.017 -3.000 -8.124 1.00 87.62 98 PRO A C 1
ATOM 748 O O . PRO A 1 98 ? -14.090 -2.506 -7.809 1.00 87.62 98 PRO A O 1
ATOM 751 N N . ALA A 1 99 ? -11.978 -3.102 -7.293 1.00 89.25 99 ALA A N 1
ATOM 752 C CA . ALA A 1 99 ? -11.890 -2.564 -5.942 1.00 89.25 99 ALA A CA 1
ATOM 753 C C . ALA A 1 99 ? -10.426 -2.621 -5.479 1.00 89.25 99 ALA A C 1
ATOM 755 O O . ALA A 1 99 ? -9.637 -3.423 -6.000 1.00 89.25 99 ALA A O 1
ATOM 756 N N . ILE A 1 100 ? -10.084 -1.831 -4.463 1.00 94.00 100 ILE A N 1
ATOM 757 C CA . ILE A 1 100 ? -8.806 -1.919 -3.758 1.00 94.00 100 ILE A CA 1
ATOM 758 C C . ILE A 1 100 ? -9.036 -1.798 -2.253 1.00 94.00 100 ILE A C 1
ATOM 760 O O . ILE A 1 100 ? -9.783 -0.947 -1.795 1.00 94.00 100 ILE A O 1
ATOM 764 N N . ALA A 1 101 ? -8.426 -2.689 -1.475 1.00 95.44 101 ALA A N 1
ATOM 765 C CA . ALA A 1 101 ? -8.437 -2.588 -0.020 1.00 95.44 101 ALA A CA 1
ATOM 766 C C . ALA A 1 101 ? -7.250 -1.726 0.433 1.00 95.44 101 ALA A C 1
ATOM 768 O O . ALA A 1 101 ? -6.140 -1.915 -0.065 1.00 95.44 101 ALA A O 1
ATOM 769 N N . ILE A 1 102 ? -7.455 -0.793 1.359 1.00 97.69 102 ILE A N 1
ATOM 770 C CA . ILE A 1 102 ? -6.432 0.181 1.760 1.00 97.69 102 ILE A CA 1
ATOM 771 C C . ILE A 1 102 ? -6.208 0.097 3.266 1.00 97.69 102 ILE A C 1
ATOM 773 O O . ILE A 1 102 ? -7.159 0.061 4.042 1.00 97.69 102 ILE A O 1
ATOM 777 N N . GLY A 1 103 ? -4.944 0.077 3.679 1.00 97.75 103 GLY A N 1
ATOM 778 C CA . GLY A 1 103 ? -4.535 0.165 5.075 1.00 97.75 103 GLY A CA 1
ATOM 779 C C . GLY A 1 103 ? -3.486 1.248 5.267 1.00 97.75 103 GLY A C 1
ATOM 780 O O . GLY A 1 103 ? -2.392 1.154 4.710 1.00 97.75 103 GLY A O 1
ATOM 781 N N . LEU A 1 104 ? -3.804 2.252 6.078 1.00 98.12 104 LEU A N 1
ATOM 782 C CA . LEU A 1 104 ? -2.863 3.283 6.499 1.00 98.12 104 LEU A CA 1
ATOM 783 C C . LEU A 1 104 ? -2.103 2.786 7.727 1.00 98.12 104 LEU A C 1
ATOM 785 O O . LEU A 1 104 ? -2.720 2.329 8.688 1.00 98.12 104 LEU A O 1
ATOM 789 N N . VAL A 1 105 ? -0.778 2.875 7.713 1.00 97.81 105 VAL A N 1
ATOM 790 C CA . VAL A 1 105 ? 0.095 2.503 8.840 1.00 97.81 105 VAL A CA 1
ATOM 791 C C . VAL A 1 105 ? 0.987 3.677 9.220 1.00 97.81 105 VAL A C 1
ATOM 793 O O . VAL A 1 105 ? 1.212 4.573 8.412 1.00 97.81 105 VAL A O 1
ATOM 796 N N . SER A 1 106 ? 1.527 3.684 10.437 1.00 96.56 106 SER A N 1
ATOM 797 C CA . SER A 1 106 ? 2.511 4.697 10.827 1.00 96.56 106 SER A CA 1
ATOM 798 C C . SER A 1 106 ? 3.795 4.596 9.993 1.00 96.56 106 SER A C 1
ATOM 800 O O . SER A 1 106 ? 4.102 3.553 9.403 1.00 96.56 106 SER A O 1
ATOM 802 N N . ALA A 1 107 ? 4.581 5.675 9.967 1.00 93.00 107 ALA A N 1
ATOM 803 C CA . ALA A 1 107 ? 5.918 5.662 9.381 1.00 93.00 107 ALA A CA 1
ATOM 804 C C . ALA A 1 107 ? 6.756 4.507 9.962 1.00 93.00 107 ALA A C 1
ATOM 806 O O . ALA A 1 107 ? 6.841 4.327 11.176 1.00 93.00 107 ALA A O 1
ATOM 807 N N . GLY A 1 108 ? 7.368 3.695 9.098 1.00 93.00 108 GLY A N 1
ATOM 808 C CA . GLY A 1 108 ? 8.058 2.471 9.513 1.00 93.00 108 GLY A CA 1
ATOM 809 C C . GLY A 1 108 ? 7.208 1.201 9.425 1.00 93.00 108 GLY A C 1
ATOM 810 O O . GLY A 1 108 ? 7.779 0.111 9.421 1.00 93.00 108 GLY A O 1
ATOM 811 N N . GLY A 1 109 ? 5.881 1.319 9.314 1.00 93.50 109 GLY A N 1
ATOM 812 C CA . GLY A 1 109 ? 4.946 0.194 9.349 1.00 93.50 109 GLY A CA 1
ATOM 813 C C . GLY A 1 109 ? 5.013 -0.727 8.130 1.00 93.50 109 GLY A C 1
ATOM 814 O O . GLY A 1 109 ? 4.680 -1.907 8.233 1.00 93.50 109 GLY A O 1
ATOM 815 N N . VAL A 1 110 ? 5.497 -0.236 6.983 1.00 96.25 110 VAL A N 1
ATOM 816 C CA . VAL A 1 110 ? 5.676 -1.067 5.784 1.00 96.25 110 VAL A CA 1
ATOM 817 C C . VAL A 1 110 ? 6.995 -1.852 5.868 1.00 96.25 110 VAL A C 1
ATOM 819 O O . VAL A 1 110 ? 8.076 -1.250 5.918 1.00 96.25 110 VAL A O 1
ATOM 822 N N . PRO A 1 111 ? 6.963 -3.203 5.817 1.00 93.44 111 PRO A N 1
ATOM 823 C CA . PRO A 1 111 ? 8.172 -4.018 5.878 1.00 93.44 111 PRO A CA 1
ATOM 824 C C . PRO A 1 111 ? 9.155 -3.695 4.748 1.00 93.44 111 PRO A C 1
ATOM 826 O O . PRO A 1 111 ? 8.831 -3.814 3.564 1.00 93.44 111 PRO A O 1
ATOM 829 N N . ARG A 1 112 ? 10.399 -3.366 5.107 1.00 92.88 112 ARG A N 1
ATOM 830 C CA . ARG A 1 112 ? 11.486 -3.044 4.168 1.00 92.88 112 ARG A CA 1
ATOM 831 C C . ARG A 1 112 ? 12.744 -3.864 4.445 1.00 92.88 112 ARG A C 1
ATOM 833 O O . ARG A 1 112 ? 12.901 -4.472 5.503 1.00 92.88 112 ARG A O 1
ATOM 840 N N . THR A 1 113 ? 13.634 -3.948 3.461 1.00 87.38 113 THR A N 1
ATOM 841 C CA . THR A 1 113 ? 15.022 -4.372 3.686 1.00 87.38 113 THR A CA 1
ATOM 842 C C . THR A 1 113 ? 15.797 -3.253 4.392 1.00 87.38 113 THR A C 1
ATOM 844 O O . THR A 1 113 ? 15.371 -2.100 4.333 1.00 87.38 113 THR A O 1
ATOM 847 N N . PRO A 1 114 ? 16.974 -3.537 4.980 1.00 79.50 114 PRO A N 1
ATOM 848 C CA . PRO A 1 114 ? 17.854 -2.490 5.518 1.00 79.50 114 PRO A CA 1
ATOM 849 C C . PRO A 1 114 ? 18.231 -1.418 4.485 1.00 79.50 114 PRO A C 1
ATOM 851 O O . PRO A 1 114 ? 18.485 -0.273 4.824 1.00 79.50 114 PRO A O 1
ATOM 854 N N . THR A 1 115 ? 18.223 -1.788 3.204 1.00 79.69 115 THR A N 1
ATOM 855 C CA . THR A 1 115 ? 18.455 -0.899 2.058 1.00 79.69 115 THR A CA 1
ATOM 856 C C . THR A 1 115 ? 17.194 -0.177 1.565 1.00 79.69 115 THR A C 1
ATOM 858 O O . THR A 1 115 ? 17.192 0.361 0.463 1.00 79.69 115 THR A O 1
ATOM 861 N N . GLY A 1 116 ? 16.097 -0.216 2.326 1.00 82.06 116 GLY A N 1
ATOM 862 C CA . GLY A 1 116 ? 14.856 0.506 2.035 1.00 82.06 116 GLY A CA 1
ATOM 863 C C . GLY A 1 116 ? 13.921 -0.155 1.017 1.00 82.06 116 GLY A C 1
ATOM 864 O O . GLY A 1 116 ? 12.854 0.385 0.739 1.00 82.06 116 GLY A O 1
ATOM 865 N N . LYS A 1 117 ? 14.252 -1.334 0.469 1.00 86.44 117 LYS A N 1
ATOM 866 C CA . LYS A 1 117 ? 13.397 -1.998 -0.531 1.00 86.44 117 LYS A CA 1
ATOM 867 C C . LYS A 1 117 ? 12.161 -2.600 0.126 1.00 86.44 117 LYS A C 1
ATOM 869 O O . LYS A 1 117 ? 12.285 -3.407 1.048 1.00 86.44 117 LYS A O 1
ATOM 874 N N . VAL A 1 118 ? 10.984 -2.270 -0.398 1.00 91.44 118 VAL A N 1
ATOM 875 C CA . VAL A 1 118 ? 9.696 -2.807 0.063 1.00 91.44 118 VAL A CA 1
ATOM 876 C C . VAL A 1 118 ? 9.672 -4.337 -0.019 1.00 91.44 118 VAL A C 1
ATOM 878 O O . VAL A 1 118 ? 10.027 -4.938 -1.037 1.00 91.44 118 VAL A O 1
ATOM 881 N N . ARG A 1 119 ? 9.227 -4.983 1.063 1.00 90.88 119 ARG A N 1
ATOM 882 C CA . ARG A 1 119 ? 9.053 -6.434 1.181 1.00 90.88 119 ARG A CA 1
ATOM 883 C C . ARG A 1 119 ? 7.560 -6.777 1.219 1.00 90.88 119 ARG A C 1
ATOM 885 O O . ARG A 1 119 ? 6.974 -6.950 2.285 1.00 90.88 119 ARG A O 1
ATOM 892 N N . ARG A 1 120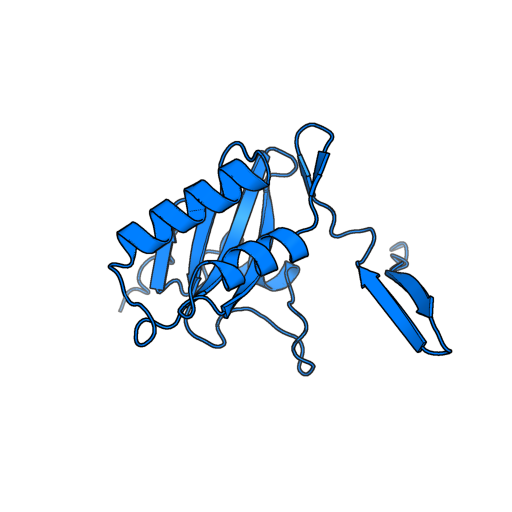 ? 6.968 -6.959 0.035 1.00 92.56 120 ARG A N 1
ATOM 893 C CA . ARG A 1 120 ? 5.530 -7.250 -0.144 1.00 92.56 120 ARG A CA 1
ATOM 894 C C . ARG A 1 120 ? 5.070 -8.564 0.485 1.00 92.56 120 ARG A C 1
ATOM 896 O O . ARG A 1 120 ? 4.000 -8.615 1.071 1.00 92.56 120 ARG A O 1
ATOM 903 N N . ALA A 1 121 ? 5.873 -9.627 0.398 1.00 90.12 121 ALA A N 1
ATOM 904 C CA . ALA A 1 121 ? 5.486 -10.929 0.948 1.00 90.12 121 ALA A CA 1
ATOM 905 C C . ALA A 1 121 ? 5.274 -10.901 2.482 1.00 90.12 121 ALA A C 1
ATOM 907 O O . ALA A 1 121 ? 4.233 -11.379 2.926 1.00 90.12 121 ALA A O 1
ATOM 908 N N . PRO A 1 122 ? 6.178 -10.310 3.289 1.00 91.88 122 PRO A N 1
ATOM 909 C CA . PRO A 1 122 ? 5.911 -10.039 4.702 1.00 91.88 122 PRO A CA 1
ATOM 910 C C . PRO A 1 122 ? 4.695 -9.148 4.954 1.00 91.88 122 PRO A C 1
ATOM 912 O O . PRO A 1 122 ? 3.907 -9.473 5.832 1.00 91.88 122 PRO A O 1
ATOM 915 N N . ALA A 1 123 ? 4.518 -8.067 4.181 1.00 93.19 123 ALA A N 1
ATOM 916 C CA . ALA A 1 123 ? 3.358 -7.186 4.329 1.00 93.19 123 ALA A CA 1
ATOM 917 C C . ALA A 1 123 ? 2.047 -7.967 4.143 1.00 93.19 123 ALA A C 1
ATOM 919 O O . ALA A 1 123 ? 1.198 -7.970 5.026 1.00 93.19 123 ALA A O 1
ATOM 920 N N . ARG A 1 124 ? 1.945 -8.738 3.054 1.00 92.31 124 ARG A N 1
ATOM 921 C CA . ARG A 1 124 ? 0.813 -9.632 2.784 1.00 92.31 124 ARG A CA 1
ATOM 922 C C . ARG A 1 124 ? 0.601 -10.663 3.891 1.00 92.31 124 ARG A C 1
ATOM 924 O O . ARG A 1 124 ? -0.538 -10.954 4.226 1.00 92.31 124 ARG A O 1
ATOM 931 N N . GLY A 1 125 ? 1.679 -11.206 4.460 1.00 90.69 125 GLY A N 1
ATOM 932 C CA . GLY A 1 125 ? 1.608 -12.133 5.591 1.00 90.69 125 GLY A CA 1
ATOM 933 C C . GLY A 1 125 ? 0.987 -11.502 6.839 1.00 90.69 125 GLY A C 1
ATOM 934 O O . GLY A 1 125 ? 0.107 -12.109 7.435 1.00 90.69 125 GLY A O 1
ATOM 935 N N . LEU A 1 126 ? 1.397 -10.276 7.185 1.00 92.94 126 LEU A N 1
ATOM 936 C CA . LEU A 1 126 ? 0.833 -9.516 8.308 1.00 92.94 126 LEU A CA 1
ATOM 937 C C . LEU A 1 126 ? -0.643 -9.174 8.089 1.00 92.94 126 LEU A C 1
ATOM 939 O O . LEU A 1 126 ? -1.429 -9.251 9.027 1.00 92.94 126 LEU A O 1
ATOM 943 N N . VAL A 1 127 ? -1.027 -8.826 6.858 1.00 92.12 127 VAL A N 1
ATOM 944 C CA . VAL A 1 127 ? -2.436 -8.592 6.512 1.00 92.12 127 VAL A CA 1
ATOM 945 C C . VAL A 1 127 ? -3.248 -9.879 6.639 1.00 92.12 127 VAL A C 1
ATOM 947 O O . VAL A 1 127 ? -4.269 -9.886 7.313 1.00 92.12 127 VAL A O 1
ATOM 950 N N . ALA A 1 128 ? -2.770 -10.983 6.058 1.00 89.94 128 ALA A N 1
ATOM 951 C CA . ALA A 1 128 ? -3.462 -12.271 6.091 1.00 89.94 128 ALA A CA 1
ATOM 952 C C . ALA A 1 128 ? -3.595 -12.860 7.506 1.00 89.94 128 ALA A C 1
ATOM 954 O O . ALA A 1 128 ? -4.521 -13.621 7.763 1.00 89.94 128 ALA A O 1
ATOM 955 N N . SER A 1 129 ? -2.677 -12.532 8.419 1.00 89.44 129 SER A N 1
ATOM 956 C CA . SER A 1 129 ? -2.752 -12.950 9.821 1.00 89.44 129 SER A CA 1
ATOM 957 C C . SER A 1 129 ? -3.493 -11.959 10.722 1.00 89.44 129 SER A C 1
ATOM 959 O O . SER A 1 129 ? -3.538 -12.186 11.928 1.00 89.44 129 SER A O 1
ATOM 961 N N . GLY A 1 130 ? -3.980 -10.832 10.186 1.00 89.69 130 GLY A N 1
ATOM 962 C CA . GLY A 1 130 ? -4.587 -9.755 10.974 1.00 89.69 130 GLY A CA 1
ATOM 963 C C . GLY A 1 130 ? -3.619 -9.065 11.942 1.00 89.69 130 GLY A C 1
ATOM 964 O O . GLY A 1 130 ? -4.056 -8.481 12.921 1.00 89.69 130 GLY A O 1
ATOM 965 N N . ALA A 1 131 ? -2.305 -9.150 11.714 1.00 91.88 131 ALA A N 1
ATOM 966 C CA . ALA A 1 131 ? -1.274 -8.589 12.597 1.00 91.88 131 ALA A CA 1
ATOM 967 C C . ALA A 1 131 ? -0.750 -7.219 12.131 1.00 91.88 131 ALA A C 1
ATOM 969 O O . ALA A 1 131 ? 0.150 -6.656 12.753 1.00 91.88 131 ALA A O 1
ATOM 970 N N . MET A 1 132 ? -1.258 -6.700 11.011 1.00 93.81 132 MET A N 1
ATOM 971 C CA . MET A 1 132 ? -0.862 -5.395 10.489 1.00 93.81 132 MET A CA 1
ATOM 972 C C . MET A 1 132 ? -1.451 -4.270 11.364 1.00 93.81 132 MET A C 1
ATOM 974 O O . MET A 1 132 ? -2.670 -4.212 11.512 1.00 93.81 132 MET A O 1
ATOM 978 N N . PRO A 1 133 ? -0.632 -3.368 11.936 1.00 93.75 133 PRO A N 1
ATOM 979 C CA . PRO A 1 133 ? -1.106 -2.328 12.848 1.00 93.75 133 PRO A CA 1
ATOM 980 C C . PRO A 1 133 ? -1.636 -1.112 12.075 1.00 93.75 133 PRO A C 1
ATOM 982 O O . PRO A 1 133 ? -0.943 -0.105 11.922 1.00 93.75 133 PRO A O 1
ATOM 985 N N . TYR A 1 134 ? -2.855 -1.213 11.547 1.00 95.06 134 TYR A N 1
ATOM 986 C CA . TYR A 1 134 ? -3.478 -0.099 10.836 1.00 95.06 134 TYR A CA 1
ATOM 987 C C . TYR A 1 134 ? -3.825 1.056 11.781 1.00 95.06 134 TYR A C 1
ATOM 989 O O . TYR A 1 134 ? -4.370 0.845 12.862 1.00 95.06 134 TYR A O 1
ATOM 997 N N . LEU A 1 135 ? -3.565 2.280 11.327 1.00 95.12 135 LEU A N 1
ATOM 998 C CA . LEU A 1 135 ? -4.165 3.499 11.866 1.00 95.12 135 LEU A CA 1
ATOM 999 C C . LEU A 1 135 ? -5.612 3.625 11.371 1.00 95.12 135 LEU A C 1
ATOM 1001 O O . LEU A 1 135 ? -6.521 3.888 12.150 1.00 95.12 135 LEU A O 1
ATOM 1005 N N . HIS A 1 136 ? -5.812 3.376 10.074 1.00 95.50 136 HIS A N 1
ATOM 1006 C CA . HIS A 1 136 ? -7.111 3.357 9.404 1.00 95.50 136 HIS A CA 1
ATOM 1007 C C . HIS A 1 136 ? -7.111 2.270 8.328 1.00 95.50 136 HIS A C 1
ATOM 1009 O O . HIS A 1 136 ? -6.072 1.992 7.726 1.00 95.50 136 HIS A O 1
ATOM 1015 N N . ALA A 1 137 ? -8.265 1.659 8.069 1.00 94.25 137 ALA A N 1
ATOM 1016 C CA . ALA A 1 137 ? -8.393 0.612 7.064 1.00 94.25 137 ALA A CA 1
ATOM 1017 C C . ALA A 1 137 ? -9.769 0.629 6.391 1.00 94.25 137 ALA A C 1
ATOM 1019 O O . ALA A 1 137 ? -10.789 0.807 7.054 1.00 94.25 137 ALA A O 1
ATOM 1020 N N . VAL A 1 138 ? -9.784 0.376 5.082 1.00 92.81 138 VAL A N 1
ATOM 1021 C CA . VAL A 1 138 ? -10.987 0.182 4.266 1.00 92.81 138 VAL A CA 1
ATOM 1022 C C . VAL A 1 138 ? -10.849 -1.140 3.524 1.00 92.81 138 VAL A C 1
ATOM 1024 O O . VAL A 1 138 ? -9.866 -1.393 2.827 1.00 92.81 138 VAL A O 1
ATOM 1027 N N . GLY A 1 139 ? -11.813 -2.039 3.718 1.00 88.62 139 GLY A N 1
ATOM 1028 C CA . GLY A 1 139 ? -11.789 -3.372 3.116 1.00 88.62 139 GLY A CA 1
ATOM 1029 C C . GLY A 1 139 ? -10.709 -4.319 3.667 1.00 88.62 139 GLY A C 1
ATOM 1030 O O . GLY A 1 139 ? -10.645 -5.464 3.222 1.00 88.62 139 GLY A O 1
ATOM 1031 N N . LEU A 1 140 ? -9.884 -3.898 4.627 1.00 86.38 140 LEU A N 1
ATOM 1032 C CA . LEU A 1 140 ? -8.968 -4.770 5.363 1.00 86.38 140 LEU A CA 1
ATOM 1033 C C . LEU A 1 140 ? -9.507 -5.008 6.770 1.00 86.38 140 LEU A C 1
ATOM 1035 O O . LEU A 1 140 ? -10.088 -4.120 7.390 1.00 86.38 140 LEU A O 1
ATOM 1039 N N . GLU A 1 141 ? -9.311 -6.222 7.264 1.00 74.88 141 GLU A N 1
ATOM 1040 C CA . GLU A 1 141 ? -9.662 -6.581 8.632 1.00 74.88 141 GLU A CA 1
ATOM 1041 C C . GLU A 1 141 ? -8.669 -5.896 9.575 1.00 74.88 141 GLU A C 1
ATOM 1043 O O . GLU A 1 141 ? -7.459 -6.104 9.460 1.00 74.88 141 GLU A O 1
ATOM 1048 N N . SER A 1 142 ? -9.166 -5.044 10.474 1.00 57.66 142 SER A N 1
ATOM 1049 C CA . SER A 1 142 ? -8.327 -4.458 11.523 1.00 57.66 142 SER A CA 1
ATOM 1050 C C . SER A 1 142 ? -7.898 -5.558 12.500 1.00 57.66 142 SER A C 1
ATOM 1052 O O . SER A 1 142 ? -8.714 -6.451 12.762 1.00 57.66 142 SER A O 1
ATOM 1054 N N . PRO A 1 143 ? -6.673 -5.532 13.065 1.00 51.03 143 PRO A N 1
ATOM 1055 C CA . PRO A 1 143 ? -6.354 -6.394 14.195 1.00 51.03 143 PRO A CA 1
ATOM 1056 C C . PRO A 1 143 ? -7.456 -6.242 15.242 1.00 51.03 143 PRO A C 1
ATOM 1058 O O . PRO A 1 143 ? -7.794 -5.123 15.639 1.00 51.03 143 PRO A O 1
ATOM 1061 N N . ALA A 1 144 ? -8.032 -7.365 15.684 1.00 45.34 144 ALA A N 1
ATOM 1062 C CA . ALA A 1 144 ? -8.872 -7.359 16.872 1.00 45.34 144 ALA A CA 1
ATOM 1063 C C . ALA A 1 144 ? -8.095 -6.626 17.980 1.00 45.34 144 ALA A C 1
ATOM 1065 O O . ALA A 1 144 ? -6.892 -6.889 18.115 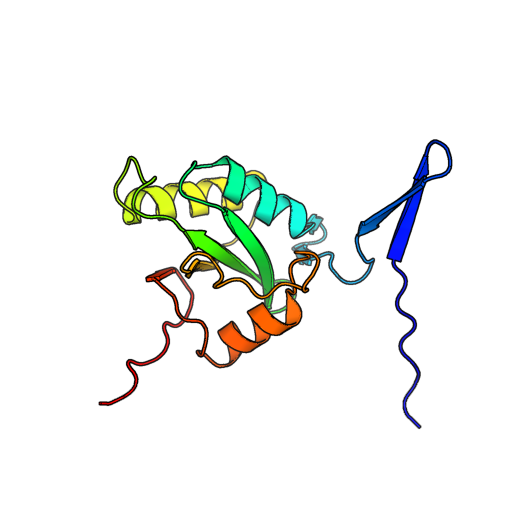1.00 45.34 144 ALA A O 1
ATOM 1066 N N . PRO A 1 145 ? -8.717 -5.696 18.732 1.00 42.41 145 PRO A N 1
ATOM 1067 C CA . PRO A 1 145 ? -8.015 -5.015 19.807 1.00 42.41 145 PRO A CA 1
ATOM 1068 C C . PRO A 1 145 ? -7.409 -6.098 20.692 1.00 42.41 145 PRO A C 1
ATOM 1070 O O . PRO A 1 145 ? -8.123 -7.001 21.135 1.00 42.41 145 PRO A O 1
ATOM 1073 N N . ALA A 1 146 ? -6.083 -6.063 20.859 1.00 42.28 146 ALA A N 1
ATOM 1074 C CA . ALA A 1 146 ? -5.405 -6.968 21.768 1.00 42.28 146 ALA A CA 1
ATOM 1075 C C . ALA A 1 146 ? -6.128 -6.832 23.108 1.00 42.28 146 ALA A C 1
ATOM 1077 O O . ALA A 1 146 ? -6.152 -5.741 23.674 1.00 42.28 146 ALA A O 1
ATOM 1078 N N . ALA A 1 147 ? -6.814 -7.895 23.530 1.00 32.66 147 ALA A N 1
ATOM 1079 C CA . ALA A 1 147 ? -7.540 -7.900 24.785 1.00 32.66 147 ALA A CA 1
ATOM 1080 C C . ALA A 1 147 ? -6.534 -7.561 25.892 1.00 32.66 147 ALA A C 1
ATOM 1082 O O . ALA A 1 147 ? -5.582 -8.316 26.104 1.00 32.66 147 ALA A O 1
ATOM 1083 N N . ILE A 1 148 ? -6.709 -6.390 26.508 1.00 37.16 148 ILE A N 1
ATOM 1084 C CA . ILE A 1 148 ? -6.034 -5.992 27.745 1.00 37.16 148 ILE A CA 1
ATOM 1085 C C . ILE A 1 148 ? -6.933 -6.422 28.897 1.00 37.16 148 ILE A C 1
ATOM 1087 O O . ILE A 1 148 ? -8.146 -6.119 28.819 1.00 37.16 148 ILE A O 1
#

Sequence (148 aa):
PMKAARNYCTAAFLDGELYVTGRLKDVIILRGRNIHPQDIDSAAAALSPALGVGAAFELETGQRIALVIEYDPELAGEPVETLLERLEDELVTRFSLPAIAIGLVSAGGVPRTPTGKVRRAPARGLVASGAMPYLHAVGLESPAPAAI

Radius of gyration: 16.36 Å; chains: 1; bounding box: 40×52×47 Å

pLDDT: mean 81.08, std 21.51, range [30.02, 98.38]

Secondary structure (DSSP, 8-state):
-------PEEEEEETTEEEEEEETT--EEETTEEE-HHHHHHHHHHH-TTEEEEEEEEEETTTEEEEEEEE-TTS-SS-HHHHHHHHHHHHHHHHT-S-EEEEEE-TT-S-B-TT--B-HHHHHHHHHTT---EEEEESSPPPPP---